Protein AF-R3W3K0-F1 (afdb_monomer)

Nearest PDB structures (foldseek):
  8a1g-assembly2_D  TM=2.791E-01  e=9.245E+00  Homo sapiens

Sequence (128 aa):
MSSDYNYLTRYFVYFDSLYSVAIEEKYSKIYTEYLLIREEYYQLVTKPHLDWFVQMHQILQIDARLQILTDLLKIELKYPDCEDVFNESDIIEISRNDAKNYYKEVCGIRLNEPVPHSLLHFVPNGLK

Foldseek 3Di:
DDPVVVVLVVVCVVVDVVLDPVCCVVLVLLSVLLVVLSVVLVCLVPDPDDDPVVSVVVNQLSVQLVVQSSVLVVVQVVCVVDDRPDDSVVSNVCSNPCSNCSVCVVVVHDPPDDDPPDDPPPPPPDDD

Secondary structure (DSSP, 8-state):
--HHHHHHHHHHHHHHHHS-HHHHHH-HHHHHHHHHHHHHHHHHHH-TT--HHHHHHHHHHHHHHHHHHHHHHHHHHH-TTSS-SS-HHHHHHHHHHHHHHHHHHHTT--TTSPPPSS------S---

Solvent-accessible surface area (backbone atoms only — not comparable to full-atom values): 7669 Å² total; per-residue (Å²): 133,66,73,65,62,56,55,54,53,58,61,43,52,61,52,56,67,65,62,30,73,71,38,40,74,76,39,47,65,53,41,51,50,50,53,52,51,52,50,54,49,54,53,57,74,68,48,78,92,59,56,66,68,61,49,51,53,52,50,50,36,52,49,31,24,52,50,45,41,50,53,52,49,52,53,43,67,71,44,74,88,47,75,74,84,61,55,59,69,55,45,52,49,49,14,65,70,44,17,86,46,42,67,38,53,78,68,72,43,55,91,91,50,80,80,71,96,61,82,86,70,84,70,73,93,79,82,128

Structure (mmCIF, N/CA/C/O backbone):
data_AF-R3W3K0-F1
#
_entry.id   AF-R3W3K0-F1
#
loop_
_atom_site.group_PDB
_atom_site.id
_atom_site.type_symbol
_atom_site.label_atom_id
_atom_site.label_alt_id
_atom_site.label_comp_id
_atom_site.label_asym_id
_atom_site.label_entity_id
_atom_site.label_seq_id
_atom_site.pdbx_PDB_ins_code
_atom_site.Cartn_x
_atom_site.Cartn_y
_atom_site.Cartn_z
_atom_site.occupancy
_atom_site.B_iso_or_equiv
_atom_site.auth_seq_id
_atom_site.auth_comp_id
_atom_site.auth_asym_id
_atom_site.auth_atom_id
_atom_site.pdbx_PDB_model_num
ATOM 1 N N . MET A 1 1 ? 3.936 20.875 -18.627 1.00 47.69 1 MET A N 1
ATOM 2 C CA . MET A 1 1 ? 3.892 19.843 -17.567 1.00 47.69 1 MET A CA 1
ATOM 3 C C . MET A 1 1 ? 4.014 18.501 -18.266 1.00 47.69 1 MET A C 1
ATOM 5 O O . MET A 1 1 ? 3.301 18.312 -19.245 1.00 47.69 1 MET A O 1
ATOM 9 N N . SER A 1 2 ? 4.987 17.661 -17.899 1.00 52.59 2 SER A N 1
ATOM 10 C CA . SER A 1 2 ? 5.235 16.393 -18.605 1.00 52.59 2 SER A CA 1
ATOM 11 C C . SER A 1 2 ? 4.021 15.461 -18.504 1.00 52.59 2 SER A C 1
ATOM 13 O O . SER A 1 2 ? 3.254 15.532 -17.544 1.00 52.59 2 SER A O 1
ATOM 15 N N . SER A 1 3 ? 3.834 14.608 -19.515 1.00 60.47 3 SER A N 1
ATOM 16 C CA . SER A 1 3 ? 2.715 13.655 -19.612 1.00 60.47 3 SER A CA 1
ATOM 17 C C . SER A 1 3 ? 2.596 12.758 -18.369 1.00 60.47 3 SER A C 1
ATOM 19 O O . SER A 1 3 ? 1.493 12.491 -17.897 1.00 60.47 3 SER A O 1
ATOM 21 N N . ASP A 1 4 ? 3.734 12.381 -17.789 1.00 57.75 4 ASP A N 1
ATOM 22 C CA . ASP A 1 4 ? 3.833 11.390 -16.712 1.00 57.75 4 ASP A CA 1
ATOM 23 C C . ASP A 1 4 ? 3.263 11.896 -15.383 1.00 57.75 4 ASP A C 1
ATOM 25 O O . ASP A 1 4 ? 2.661 11.130 -14.631 1.00 57.75 4 ASP A O 1
ATOM 29 N N . TYR A 1 5 ? 3.348 13.208 -15.132 1.00 62.66 5 TYR A N 1
ATOM 30 C CA . TYR A 1 5 ? 2.746 13.823 -13.947 1.00 62.66 5 TYR A CA 1
ATOM 31 C C . TYR A 1 5 ? 1.218 13.662 -13.956 1.00 62.66 5 TYR A C 1
ATOM 33 O O . TYR A 1 5 ? 0.607 13.420 -12.923 1.00 62.66 5 TYR A O 1
ATOM 41 N N . ASN A 1 6 ? 0.593 13.711 -15.137 1.00 75.94 6 ASN A N 1
ATOM 42 C CA . ASN A 1 6 ? -0.856 13.570 -15.280 1.00 75.94 6 ASN A CA 1
ATOM 43 C C . ASN A 1 6 ? -1.326 12.139 -14.966 1.00 75.94 6 ASN A C 1
ATOM 45 O O . ASN A 1 6 ? -2.339 11.957 -14.295 1.00 75.94 6 ASN A O 1
ATOM 49 N N . TYR A 1 7 ? -0.579 11.120 -15.400 1.00 81.19 7 TYR A N 1
ATOM 50 C CA . TYR A 1 7 ? -0.920 9.724 -15.113 1.00 81.19 7 TYR A CA 1
ATOM 51 C C . TYR A 1 7 ? -0.740 9.374 -13.640 1.00 81.19 7 TYR A C 1
ATOM 53 O O . TYR A 1 7 ? -1.619 8.740 -13.061 1.00 81.19 7 TYR A O 1
ATOM 61 N N . LEU A 1 8 ? 0.348 9.836 -13.021 1.00 83.56 8 LEU A N 1
ATOM 62 C CA . LEU A 1 8 ? 0.602 9.576 -11.609 1.00 83.56 8 LEU A CA 1
ATOM 63 C C . LEU A 1 8 ? -0.431 10.260 -10.708 1.00 83.56 8 LEU A C 1
ATOM 65 O O . LEU A 1 8 ? -0.968 9.635 -9.797 1.00 83.56 8 LEU A O 1
ATOM 69 N N . THR A 1 9 ? -0.785 11.513 -11.010 1.00 86.94 9 THR A N 1
ATOM 70 C CA . THR A 1 9 ? -1.872 12.197 -10.302 1.00 86.94 9 THR A CA 1
ATOM 71 C C . THR A 1 9 ? -3.187 11.436 -10.446 1.00 86.94 9 THR A C 1
ATOM 73 O O . THR A 1 9 ? -3.851 11.195 -9.446 1.00 86.94 9 THR A O 1
ATOM 76 N N . ARG A 1 10 ? -3.555 10.990 -11.656 1.00 88.00 10 ARG A N 1
ATOM 77 C CA . ARG A 1 10 ? -4.782 10.197 -11.869 1.00 88.00 10 ARG A CA 1
ATOM 78 C C . ARG A 1 10 ? -4.781 8.876 -11.107 1.00 88.00 10 ARG A C 1
ATOM 80 O O . ARG A 1 10 ? -5.827 8.489 -10.602 1.00 88.00 10 ARG A O 1
ATOM 87 N N . TYR A 1 11 ? -3.639 8.199 -11.036 1.00 89.81 11 TYR A N 1
ATOM 88 C CA . TYR A 1 11 ? -3.492 6.965 -10.270 1.00 89.81 11 TYR A CA 1
ATOM 89 C C . TYR A 1 11 ? -3.792 7.203 -8.781 1.00 89.81 11 TYR A C 1
ATOM 91 O O . TYR A 1 11 ? -4.596 6.480 -8.192 1.00 89.81 11 TYR A O 1
ATOM 99 N N . PHE A 1 12 ? -3.248 8.276 -8.196 1.00 93.69 12 PHE A N 1
ATOM 100 C CA . PHE A 1 12 ? -3.469 8.591 -6.783 1.00 93.69 12 PHE A CA 1
ATOM 101 C C . PHE A 1 12 ? -4.857 9.140 -6.447 1.00 93.69 12 PHE A C 1
ATOM 103 O O . PHE A 1 12 ? -5.260 9.010 -5.300 1.00 93.69 12 PHE A O 1
ATOM 110 N N . VAL A 1 13 ? -5.643 9.640 -7.411 1.00 93.25 13 VAL A N 1
ATOM 111 C CA . VAL A 1 13 ? -7.028 10.099 -7.152 1.00 93.25 13 VAL A CA 1
ATOM 112 C C . VAL A 1 13 ? -7.876 9.022 -6.468 1.00 93.25 13 VAL A C 1
ATOM 114 O O . VAL A 1 13 ? -8.653 9.334 -5.567 1.00 93.25 13 VAL A O 1
ATOM 117 N N . TYR A 1 14 ? -7.731 7.755 -6.873 1.00 91.06 14 TYR A N 1
ATOM 118 C CA . TYR A 1 14 ? -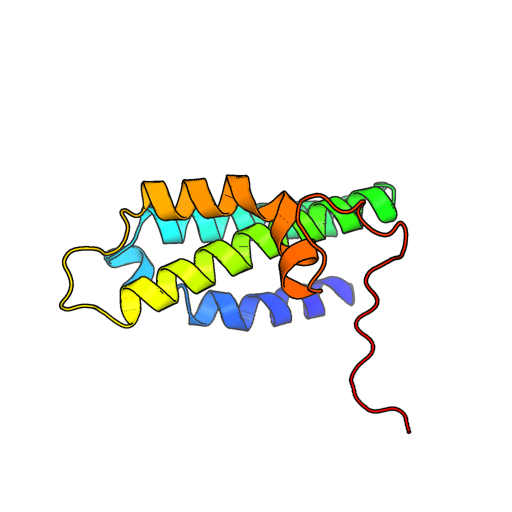8.445 6.651 -6.229 1.00 91.06 14 TYR A CA 1
ATOM 119 C C . TYR A 1 14 ? -8.053 6.520 -4.751 1.00 91.06 14 TYR A C 1
ATOM 121 O O . TYR A 1 14 ? -8.923 6.500 -3.881 1.00 91.06 14 TYR A O 1
ATOM 129 N N . PHE A 1 15 ? -6.753 6.483 -4.463 1.00 95.38 15 PHE A N 1
ATOM 130 C CA . PHE A 1 15 ? -6.250 6.313 -3.102 1.00 95.38 15 PHE A CA 1
ATOM 131 C C . PHE A 1 15 ? -6.529 7.537 -2.229 1.00 95.38 15 PHE A C 1
ATOM 133 O O . PHE A 1 15 ? -7.010 7.371 -1.116 1.00 95.38 15 PHE A O 1
ATOM 140 N N . ASP A 1 16 ? -6.356 8.752 -2.748 1.00 94.88 16 ASP A N 1
ATOM 141 C CA . ASP A 1 16 ? -6.691 9.999 -2.049 1.00 94.88 16 ASP A CA 1
ATOM 142 C C . ASP A 1 16 ? -8.173 10.045 -1.640 1.00 94.88 16 ASP A C 1
ATOM 144 O O . ASP A 1 16 ? -8.516 10.599 -0.599 1.00 94.88 16 ASP A O 1
ATOM 148 N N . SER A 1 17 ? -9.068 9.441 -2.432 1.00 93.19 17 SER A N 1
ATOM 149 C CA . SER A 1 17 ? -10.487 9.344 -2.068 1.00 93.19 17 SER A CA 1
ATOM 150 C C . SER A 1 17 ? -10.760 8.334 -0.948 1.00 93.19 17 SER A C 1
ATOM 152 O O . SER A 1 17 ? -11.696 8.518 -0.170 1.00 93.19 17 SER A O 1
ATOM 154 N N . LEU A 1 18 ? -9.949 7.275 -0.858 1.00 93.88 18 LEU A N 1
ATOM 155 C CA . LEU A 1 18 ? -10.068 6.232 0.158 1.00 93.88 18 LEU A CA 1
ATOM 156 C C . LEU A 1 18 ? -9.450 6.680 1.488 1.00 93.88 18 LEU A C 1
ATOM 158 O O . LEU A 1 18 ? -10.099 6.604 2.531 1.00 93.88 18 LEU A O 1
ATOM 162 N N . TYR A 1 19 ? -8.212 7.169 1.439 1.00 96.00 19 TYR A N 1
ATOM 163 C CA . TYR A 1 19 ? -7.461 7.717 2.565 1.00 96.00 19 TYR A CA 1
ATOM 164 C C . TYR A 1 19 ? -7.954 9.137 2.867 1.00 96.00 19 TYR A C 1
ATOM 166 O O . TYR A 1 19 ? -7.277 10.128 2.624 1.00 96.00 19 TYR A O 1
ATOM 174 N N . SER A 1 20 ? -9.191 9.221 3.350 1.00 92.75 20 SER A N 1
ATOM 175 C CA . SER A 1 20 ? -9.869 10.471 3.695 1.00 92.75 20 SER A CA 1
ATOM 176 C C . SER A 1 20 ? -9.546 10.939 5.119 1.00 92.75 20 SER A C 1
ATOM 178 O O . SER A 1 20 ? -8.948 10.206 5.905 1.00 92.75 20 SER A O 1
ATOM 180 N N . VAL A 1 21 ? -10.042 12.126 5.489 1.00 91.25 21 VAL A N 1
ATOM 181 C CA . VAL A 1 21 ? -9.963 12.662 6.864 1.00 91.25 21 VAL A CA 1
ATOM 182 C C . VAL A 1 21 ? -10.504 11.667 7.901 1.00 91.25 21 VAL A C 1
ATOM 184 O O . VAL A 1 21 ? -9.937 11.529 8.975 1.00 91.25 21 VAL A O 1
ATOM 187 N N . ALA A 1 22 ? -11.544 10.894 7.570 1.00 91.75 22 ALA A N 1
ATOM 188 C CA . ALA A 1 22 ? -12.072 9.877 8.483 1.00 91.75 22 ALA A CA 1
ATOM 189 C C . ALA A 1 22 ? -11.071 8.732 8.742 1.00 91.75 22 ALA A C 1
ATOM 191 O O . ALA A 1 22 ? -11.032 8.174 9.838 1.00 91.75 22 ALA A O 1
ATOM 192 N N . ILE A 1 23 ? -10.254 8.380 7.741 1.00 94.12 2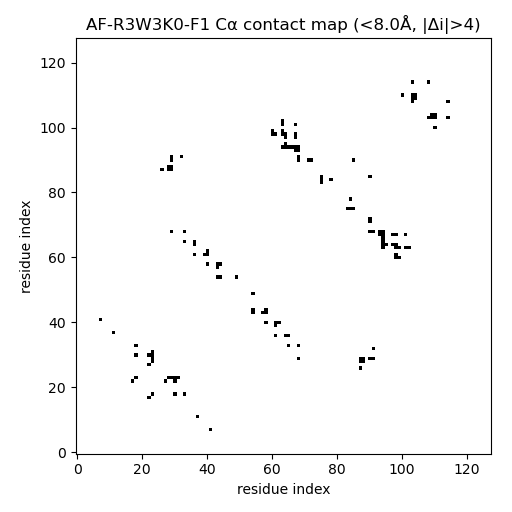3 ILE A N 1
ATOM 193 C CA . ILE A 1 23 ? -9.170 7.403 7.906 1.00 94.12 23 ILE A CA 1
ATOM 194 C C . ILE A 1 23 ? -8.021 8.014 8.698 1.00 94.12 23 ILE A C 1
ATOM 196 O O . ILE A 1 23 ? -7.475 7.332 9.551 1.00 94.12 23 ILE A O 1
ATOM 200 N N . GLU A 1 24 ? -7.681 9.282 8.476 1.00 95.19 24 GLU A N 1
ATOM 201 C CA . GLU A 1 24 ? -6.683 9.986 9.290 1.00 95.19 24 GLU A CA 1
ATOM 202 C C . GLU A 1 24 ? -7.071 10.010 10.777 1.00 95.19 24 GLU A C 1
ATOM 204 O O . GLU A 1 24 ? -6.243 9.709 11.636 1.00 95.19 24 GLU A O 1
ATOM 209 N N . GLU A 1 25 ? -8.337 10.306 11.083 1.00 93.38 25 GLU A N 1
ATOM 210 C CA . GLU A 1 25 ? -8.845 10.373 12.457 1.00 93.38 25 GLU A CA 1
ATOM 211 C C . GLU A 1 25 ? -8.865 9.005 13.153 1.00 93.38 25 GLU A C 1
ATOM 213 O O . GLU A 1 25 ? -8.541 8.918 14.338 1.00 93.38 25 GLU A O 1
ATOM 218 N N . LYS A 1 26 ? -9.243 7.934 12.439 1.00 91.81 26 LYS A N 1
ATOM 219 C CA . LYS A 1 26 ? -9.391 6.590 13.025 1.00 91.81 26 LYS A CA 1
ATOM 220 C C . LYS A 1 26 ? -8.115 5.745 12.949 1.00 91.81 26 LYS A C 1
ATOM 222 O O . LYS A 1 26 ? -7.816 5.014 13.886 1.00 91.81 26 LYS A O 1
ATOM 227 N N . TYR A 1 27 ? -7.374 5.850 11.851 1.00 94.19 27 TYR A N 1
ATOM 228 C CA . TYR A 1 27 ? -6.197 5.045 11.519 1.00 94.19 27 TYR A CA 1
ATOM 229 C C . TYR A 1 27 ? -5.023 5.948 11.103 1.00 94.19 27 TYR A C 1
ATOM 231 O O . TYR A 1 27 ? -4.507 5.903 9.979 1.00 94.19 27 TYR A O 1
ATOM 239 N N . SER A 1 28 ? -4.614 6.814 12.032 1.00 95.75 28 SER A N 1
ATOM 240 C CA . SER A 1 28 ? -3.593 7.846 11.809 1.00 95.75 28 SER A CA 1
ATOM 241 C C . SER A 1 28 ? -2.238 7.310 11.328 1.00 95.75 28 SER A C 1
ATOM 243 O O . SER A 1 28 ? -1.563 7.962 10.521 1.00 95.75 28 SER A O 1
ATOM 245 N N . LYS A 1 29 ? -1.817 6.119 11.777 1.00 97.38 29 LYS A N 1
ATOM 246 C CA . LYS A 1 29 ? -0.538 5.524 11.366 1.00 97.38 29 LYS A CA 1
ATOM 247 C C . LYS A 1 29 ? -0.639 4.979 9.951 1.00 97.38 29 LYS A C 1
ATOM 249 O O . LYS A 1 29 ? 0.274 5.205 9.162 1.00 97.38 29 LYS A O 1
ATOM 254 N N . ILE A 1 30 ? -1.742 4.308 9.618 1.00 97.06 30 ILE A N 1
ATOM 255 C CA . ILE A 1 30 ? -2.010 3.823 8.258 1.00 97.06 30 ILE A CA 1
ATOM 256 C C . ILE A 1 30 ? -2.081 4.999 7.280 1.00 97.06 30 ILE A C 1
ATOM 258 O O . ILE A 1 30 ? -1.483 4.943 6.206 1.00 97.06 30 ILE A O 1
ATOM 262 N N . TYR A 1 31 ? -2.759 6.086 7.656 1.00 97.75 31 TYR A N 1
ATOM 263 C CA . TYR A 1 31 ? -2.815 7.302 6.845 1.00 97.75 31 TYR A CA 1
ATOM 264 C C . TYR A 1 31 ? -1.426 7.925 6.642 1.00 97.75 31 TYR A C 1
ATOM 266 O O . TYR A 1 31 ? -1.057 8.292 5.527 1.00 97.75 31 TYR A O 1
ATOM 274 N N . THR A 1 32 ? -0.611 7.981 7.698 1.00 97.94 32 THR A N 1
ATOM 275 C CA . THR A 1 32 ? 0.778 8.456 7.598 1.00 97.94 32 THR A CA 1
ATOM 276 C C . THR A 1 32 ? 1.608 7.570 6.665 1.00 97.94 32 THR A C 1
ATOM 278 O O . THR A 1 32 ? 2.334 8.086 5.816 1.00 97.94 32 THR A O 1
ATOM 281 N N . GLU A 1 33 ? 1.480 6.244 6.769 1.00 97.94 33 GLU A N 1
ATOM 282 C CA . GLU A 1 33 ? 2.168 5.296 5.884 1.00 97.94 33 GLU A CA 1
ATOM 283 C C . GLU A 1 33 ? 1.750 5.481 4.418 1.00 97.94 33 GLU A C 1
ATOM 285 O O . GLU A 1 33 ? 2.600 5.463 3.527 1.00 97.94 33 GLU A O 1
ATOM 290 N N . TYR A 1 34 ? 0.463 5.735 4.158 1.00 98.19 34 TYR A N 1
ATOM 291 C CA . TYR A 1 34 ? -0.031 6.078 2.825 1.00 98.19 34 TYR A CA 1
ATOM 292 C C . TYR A 1 34 ? 0.669 7.319 2.248 1.00 98.19 34 TYR A C 1
ATOM 294 O O . TYR A 1 34 ? 1.142 7.290 1.108 1.00 98.19 34 TYR A O 1
ATOM 302 N N . LEU A 1 35 ? 0.786 8.398 3.027 1.00 97.44 35 LEU A N 1
ATOM 303 C CA . LEU A 1 35 ? 1.46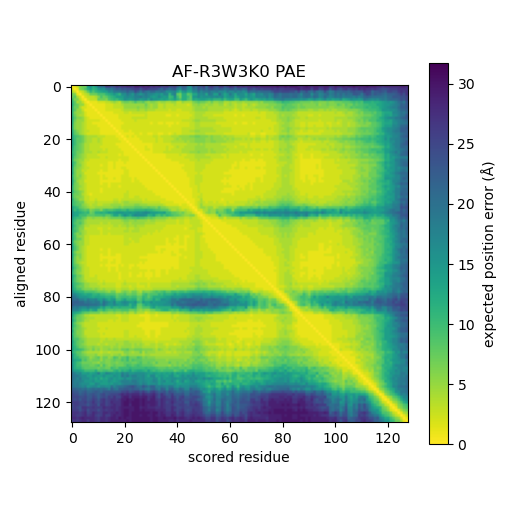1 9.616 2.573 1.00 97.44 35 LEU A CA 1
ATOM 304 C C . LEU A 1 35 ? 2.945 9.370 2.266 1.00 97.44 35 LEU A C 1
ATOM 306 O O . LEU A 1 35 ? 3.449 9.881 1.264 1.00 97.44 35 LEU A O 1
ATOM 310 N N . LEU A 1 36 ? 3.626 8.554 3.078 1.00 97.75 36 LEU A N 1
ATOM 311 C CA . LEU A 1 36 ? 5.018 8.157 2.839 1.00 97.75 36 LEU A CA 1
ATOM 312 C C . LEU A 1 36 ? 5.164 7.354 1.542 1.00 97.75 36 LEU A C 1
ATOM 314 O O . LEU A 1 36 ? 6.007 7.681 0.711 1.00 97.75 36 LEU A O 1
ATOM 318 N N . ILE A 1 37 ? 4.306 6.352 1.329 1.00 97.31 37 ILE A N 1
ATOM 319 C CA . ILE A 1 37 ? 4.243 5.577 0.081 1.00 97.31 37 ILE A CA 1
ATOM 320 C C . ILE A 1 37 ? 4.070 6.494 -1.124 1.00 97.31 37 ILE A C 1
ATOM 322 O O . ILE A 1 37 ? 4.788 6.361 -2.117 1.00 97.31 37 ILE A O 1
ATOM 326 N N . ARG A 1 38 ? 3.110 7.418 -1.043 1.00 95.56 38 ARG A N 1
ATOM 327 C CA . ARG A 1 38 ? 2.798 8.339 -2.131 1.00 95.56 38 ARG A CA 1
ATOM 328 C C . ARG A 1 38 ? 4.011 9.199 -2.471 1.00 95.56 38 ARG A C 1
ATOM 330 O O . ARG A 1 38 ? 4.382 9.282 -3.640 1.00 95.56 38 ARG A O 1
ATOM 337 N N . GLU A 1 39 ? 4.647 9.796 -1.468 1.00 95.06 39 GLU A N 1
ATOM 338 C CA . GLU A 1 39 ? 5.849 10.613 -1.651 1.00 95.06 39 GLU A CA 1
ATOM 339 C C . GLU A 1 39 ? 7.011 9.804 -2.251 1.00 95.06 39 GLU A C 1
ATOM 341 O O . GLU A 1 39 ? 7.612 10.238 -3.234 1.00 95.06 39 GLU A O 1
ATOM 346 N N . GLU A 1 40 ? 7.281 8.598 -1.742 1.00 94.88 40 GLU A N 1
ATOM 347 C CA . GLU A 1 40 ? 8.308 7.702 -2.294 1.00 94.88 40 GLU A CA 1
ATOM 348 C C . GLU A 1 40 ? 8.057 7.387 -3.778 1.00 94.88 40 GLU A C 1
ATOM 350 O O . GLU A 1 40 ? 8.986 7.417 -4.590 1.00 94.88 40 GLU A O 1
ATOM 355 N N . TYR A 1 41 ? 6.798 7.149 -4.159 1.00 93.81 41 TYR A N 1
ATOM 356 C CA . TYR A 1 41 ? 6.414 6.908 -5.550 1.00 93.81 41 TYR A CA 1
ATOM 357 C C . TYR A 1 41 ? 6.698 8.137 -6.429 1.00 93.81 41 TYR A C 1
ATOM 359 O O . TYR A 1 41 ? 7.322 8.015 -7.489 1.00 93.81 41 TYR A O 1
ATOM 367 N N . TYR A 1 42 ? 6.285 9.335 -5.992 1.00 91.12 42 TYR A N 1
ATOM 368 C CA . TYR A 1 42 ? 6.540 10.586 -6.718 1.00 91.12 42 TYR A CA 1
ATOM 369 C C . TYR A 1 42 ? 8.038 10.844 -6.898 1.00 91.12 42 TYR A C 1
ATOM 371 O O . TYR A 1 42 ? 8.482 11.168 -8.006 1.00 91.12 42 TYR A O 1
ATOM 379 N N . GLN A 1 43 ? 8.830 10.660 -5.842 1.00 91.12 43 GLN A N 1
ATOM 380 C CA . GLN A 1 43 ? 10.281 10.824 -5.900 1.00 91.12 43 GLN A CA 1
ATOM 381 C C . GLN A 1 43 ? 10.918 9.836 -6.872 1.00 91.12 43 GLN A C 1
ATOM 383 O O . GLN A 1 43 ? 11.788 10.213 -7.654 1.00 91.12 43 GLN A O 1
ATOM 388 N N . LEU A 1 44 ? 10.468 8.581 -6.868 1.00 89.69 44 LEU A N 1
ATOM 389 C CA . LEU A 1 44 ? 11.029 7.551 -7.727 1.00 89.69 44 LEU A CA 1
ATOM 390 C C . LEU A 1 44 ? 10.720 7.787 -9.207 1.00 89.69 44 LEU A C 1
ATOM 392 O O . LEU A 1 44 ? 11.624 7.664 -10.030 1.00 89.69 44 LEU A O 1
ATOM 396 N N . VAL A 1 45 ? 9.487 8.162 -9.557 1.00 86.44 45 VAL A N 1
ATOM 397 C CA . VAL A 1 45 ? 9.083 8.434 -10.952 1.00 86.44 45 VAL A CA 1
ATOM 398 C C . VAL A 1 45 ? 9.775 9.677 -11.511 1.00 86.44 45 VAL A C 1
ATOM 400 O O . VAL A 1 45 ? 10.107 9.728 -12.692 1.00 86.44 45 VAL A O 1
ATOM 403 N N . THR A 1 46 ? 10.025 10.679 -10.669 1.00 84.19 46 THR A N 1
ATOM 404 C CA . THR A 1 46 ? 10.681 11.927 -11.086 1.00 84.19 46 THR A CA 1
ATOM 405 C C . THR A 1 46 ? 12.208 11.863 -11.032 1.00 84.19 46 THR A C 1
ATOM 407 O O . THR A 1 46 ? 12.871 12.807 -11.467 1.00 84.19 46 THR A O 1
ATOM 410 N N . LYS A 1 47 ? 12.785 10.756 -10.541 1.00 84.00 47 LYS A N 1
ATOM 411 C CA . LYS A 1 47 ? 14.232 10.578 -10.407 1.00 84.00 47 LYS A CA 1
ATOM 412 C C . LYS A 1 47 ? 14.900 10.451 -11.782 1.00 84.00 47 LYS A C 1
ATOM 414 O O . LYS A 1 47 ? 14.668 9.467 -12.486 1.00 84.00 47 LYS A O 1
ATOM 419 N N . PRO A 1 48 ? 15.775 11.393 -12.172 1.00 77.00 48 PRO A N 1
ATOM 420 C CA . PRO A 1 48 ? 16.471 11.303 -13.445 1.00 77.00 48 PRO A CA 1
ATOM 421 C C . PRO A 1 48 ? 17.581 10.239 -13.383 1.00 77.00 48 PRO A C 1
ATOM 423 O O . PRO A 1 48 ? 18.196 10.023 -12.338 1.00 77.00 48 PRO A O 1
ATOM 426 N N . HIS A 1 49 ? 17.874 9.614 -14.527 1.00 77.19 49 HIS A N 1
ATOM 427 C CA . HIS A 1 49 ? 19.027 8.720 -14.733 1.00 77.19 49 HIS A CA 1
ATOM 428 C C . HIS A 1 49 ? 19.038 7.394 -13.948 1.00 77.19 49 HIS A C 1
ATOM 430 O O . HIS A 1 49 ? 20.100 6.786 -13.809 1.00 77.19 49 HIS A O 1
ATOM 436 N N . LEU A 1 50 ? 17.892 6.913 -13.457 1.00 80.62 50 LEU A N 1
ATOM 437 C CA . LEU A 1 50 ? 17.789 5.538 -12.962 1.00 80.62 50 LEU A CA 1
ATOM 438 C C . LEU A 1 50 ? 17.603 4.571 -14.141 1.00 80.62 50 LEU A C 1
ATOM 440 O O . LEU A 1 50 ? 16.888 4.888 -15.091 1.00 80.62 50 LEU A O 1
ATOM 444 N N . ASP A 1 51 ? 18.249 3.402 -14.087 1.00 89.06 51 ASP A N 1
ATOM 445 C CA . ASP A 1 51 ? 17.976 2.331 -15.049 1.00 89.06 51 ASP A CA 1
ATOM 446 C C . ASP A 1 51 ? 16.487 1.974 -15.016 1.00 89.06 51 ASP A C 1
ATOM 448 O O . ASP A 1 51 ? 15.899 1.828 -13.942 1.00 89.06 51 ASP A O 1
ATOM 452 N N . TRP A 1 52 ? 15.882 1.834 -16.195 1.00 83.88 52 TRP A N 1
ATOM 453 C CA . TRP A 1 52 ? 14.440 1.664 -16.307 1.00 83.88 52 TRP A CA 1
ATOM 454 C C . TRP A 1 52 ? 13.946 0.393 -15.603 1.00 83.88 52 TRP A C 1
ATOM 456 O O . TRP A 1 52 ? 12.923 0.436 -14.924 1.00 83.88 52 TRP A O 1
ATOM 466 N N . PHE A 1 53 ? 14.674 -0.726 -15.687 1.00 82.94 53 PHE A N 1
ATOM 467 C CA . PHE A 1 53 ? 14.261 -1.966 -15.024 1.00 82.94 53 PHE A CA 1
ATOM 468 C C . PHE A 1 53 ? 14.371 -1.849 -13.506 1.00 82.94 53 PHE A C 1
ATOM 470 O O . PHE A 1 53 ? 13.489 -2.318 -12.786 1.00 82.94 53 PHE A O 1
ATOM 477 N N . VAL A 1 54 ? 15.419 -1.186 -13.013 1.00 86.25 54 VAL A N 1
ATOM 478 C CA . VAL A 1 54 ? 15.583 -0.902 -11.581 1.00 86.25 54 VAL A CA 1
ATOM 479 C C . VAL A 1 54 ? 14.467 0.013 -11.078 1.00 86.25 54 VAL A C 1
ATOM 481 O O . VAL A 1 54 ? 13.857 -0.277 -10.048 1.00 86.25 54 VAL A O 1
ATOM 484 N N . GLN A 1 55 ? 14.164 1.082 -11.816 1.00 86.94 55 GLN A N 1
ATOM 485 C CA . GLN A 1 55 ? 13.091 2.017 -11.484 1.00 86.94 55 GLN A CA 1
ATOM 486 C C . GLN A 1 55 ? 11.736 1.311 -11.455 1.00 86.94 55 GLN A C 1
ATOM 488 O O . GLN A 1 55 ? 11.011 1.427 -10.472 1.00 86.94 55 GLN A O 1
ATOM 493 N N . MET A 1 56 ? 11.417 0.527 -12.486 1.00 86.12 56 MET A N 1
ATOM 494 C CA . MET A 1 56 ? 10.163 -0.222 -12.555 1.00 86.12 56 MET A CA 1
ATOM 495 C C . MET A 1 56 ? 10.047 -1.263 -11.445 1.00 86.12 56 MET A C 1
ATOM 497 O O . MET A 1 56 ? 8.985 -1.386 -10.842 1.00 86.12 56 MET A O 1
ATOM 501 N N . HIS A 1 57 ? 11.124 -1.984 -11.127 1.00 85.31 57 HIS A N 1
ATOM 502 C CA . HIS A 1 57 ? 11.119 -2.930 -10.014 1.00 85.31 57 HIS A CA 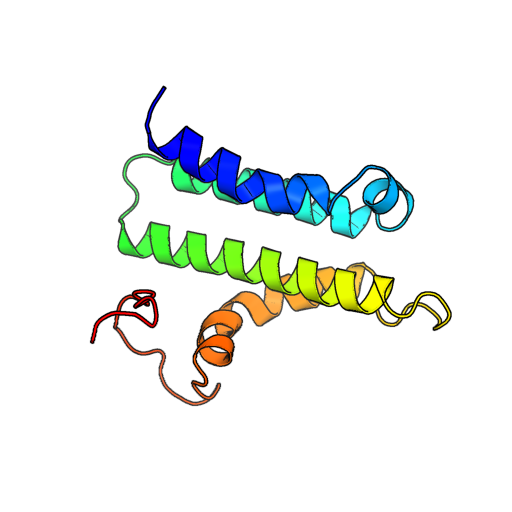1
ATOM 503 C C . HIS A 1 57 ? 10.785 -2.234 -8.689 1.00 85.31 57 HIS A C 1
ATOM 505 O O . HIS A 1 57 ? 9.928 -2.706 -7.947 1.00 85.31 57 HIS A O 1
ATOM 511 N N . GLN A 1 58 ? 11.417 -1.093 -8.412 1.00 90.62 58 GLN A N 1
ATOM 512 C CA . GLN A 1 58 ? 11.156 -0.312 -7.204 1.00 90.62 58 GLN A CA 1
ATOM 513 C C . GLN A 1 58 ? 9.731 0.261 -7.183 1.00 90.62 58 GLN A C 1
ATOM 515 O O . GLN A 1 58 ? 9.072 0.192 -6.150 1.00 90.62 58 GLN A O 1
ATOM 520 N N . ILE A 1 59 ? 9.225 0.747 -8.322 1.00 90.88 59 ILE A N 1
ATOM 521 C CA . ILE A 1 59 ? 7.840 1.220 -8.458 1.00 90.88 59 ILE A CA 1
ATOM 522 C C . ILE A 1 59 ? 6.858 0.100 -8.107 1.00 90.88 59 ILE A C 1
ATOM 524 O O . ILE A 1 59 ? 5.948 0.316 -7.315 1.00 90.88 59 ILE A O 1
ATOM 528 N N . LEU A 1 60 ? 7.065 -1.104 -8.648 1.00 90.25 60 LEU A N 1
ATOM 529 C CA . LEU A 1 60 ? 6.201 -2.251 -8.369 1.00 90.25 60 LEU A CA 1
ATOM 530 C C . LEU A 1 60 ? 6.250 -2.659 -6.892 1.00 90.25 60 LEU A C 1
ATOM 532 O O . LEU A 1 60 ? 5.228 -3.038 -6.336 1.00 90.25 60 LEU A O 1
ATOM 536 N N . GLN A 1 61 ? 7.400 -2.552 -6.223 1.00 91.25 61 GLN A N 1
ATOM 537 C CA . GLN A 1 61 ? 7.470 -2.799 -4.778 1.00 91.25 61 GLN A CA 1
ATOM 538 C C . GLN A 1 61 ? 6.659 -1.772 -3.974 1.00 91.25 61 GLN A C 1
ATOM 540 O O . GLN A 1 61 ? 5.946 -2.144 -3.043 1.00 91.25 61 GLN A O 1
ATOM 545 N N . ILE A 1 62 ? 6.737 -0.489 -4.338 1.00 94.88 62 ILE A N 1
ATOM 546 C CA . ILE A 1 62 ? 5.982 0.578 -3.665 1.00 94.88 62 ILE A CA 1
ATOM 547 C C . ILE A 1 62 ? 4.478 0.420 -3.926 1.00 94.88 62 ILE A C 1
ATOM 549 O O . ILE A 1 62 ? 3.688 0.518 -2.988 1.00 94.88 62 ILE A O 1
ATOM 553 N N . ASP A 1 63 ? 4.081 0.131 -5.171 1.00 94.12 63 ASP A N 1
ATOM 554 C CA . ASP A 1 63 ? 2.688 -0.161 -5.522 1.00 94.12 63 ASP A CA 1
ATOM 555 C C . ASP A 1 63 ? 2.166 -1.367 -4.733 1.00 94.12 63 ASP A C 1
ATOM 557 O O . ASP A 1 63 ? 1.136 -1.258 -4.078 1.00 94.12 63 ASP A O 1
ATOM 561 N N . ALA A 1 64 ? 2.903 -2.479 -4.695 1.00 94.44 64 ALA A N 1
ATOM 562 C CA . ALA A 1 64 ? 2.509 -3.662 -3.936 1.00 94.44 64 ALA A CA 1
ATOM 563 C C . ALA A 1 64 ? 2.267 -3.348 -2.451 1.00 94.44 64 ALA A C 1
ATOM 565 O O . ALA A 1 64 ? 1.260 -3.775 -1.884 1.00 94.44 64 ALA A O 1
ATOM 566 N N . ARG A 1 65 ? 3.148 -2.548 -1.832 1.00 96.94 65 ARG A N 1
ATOM 567 C CA . ARG A 1 65 ? 2.967 -2.080 -0.450 1.00 96.94 65 ARG A CA 1
ATOM 568 C C . ARG A 1 65 ? 1.665 -1.287 -0.295 1.00 96.94 65 ARG A C 1
ATOM 570 O O . ARG A 1 65 ? 0.928 -1.523 0.658 1.00 96.94 65 ARG A O 1
ATOM 577 N N . LEU A 1 66 ? 1.350 -0.394 -1.237 1.00 97.44 66 LEU A N 1
ATOM 578 C CA . LEU A 1 66 ? 0.103 0.378 -1.236 1.00 97.44 66 LEU A CA 1
ATOM 579 C C . LEU A 1 66 ? -1.139 -0.509 -1.353 1.00 97.44 66 LEU A C 1
ATOM 581 O O . LEU A 1 66 ? -2.113 -0.292 -0.631 1.00 97.44 66 LEU A O 1
ATOM 585 N N . GLN A 1 67 ? -1.108 -1.497 -2.250 1.00 95.69 67 GLN A N 1
ATOM 586 C CA . GLN A 1 67 ? -2.225 -2.417 -2.466 1.00 95.69 67 GLN A CA 1
ATOM 587 C C . GLN A 1 67 ? -2.493 -3.256 -1.213 1.00 95.69 67 GLN A C 1
ATOM 589 O O . GLN A 1 67 ? -3.627 -3.292 -0.742 1.00 95.69 67 GLN A O 1
ATOM 594 N N . ILE A 1 68 ? -1.454 -3.846 -0.607 1.00 96.19 68 ILE A N 1
ATOM 595 C CA . ILE A 1 68 ? -1.602 -4.640 0.624 1.00 96.19 68 ILE A CA 1
ATOM 596 C C . ILE A 1 68 ? -2.135 -3.771 1.769 1.00 96.19 68 ILE A C 1
ATOM 598 O O . ILE A 1 68 ? -3.086 -4.164 2.445 1.00 96.19 68 ILE A O 1
ATOM 602 N N . LEU A 1 69 ? -1.568 -2.573 1.963 1.00 97.50 69 LEU A N 1
ATOM 603 C CA . LEU A 1 69 ? -2.035 -1.622 2.977 1.00 97.50 69 LEU A CA 1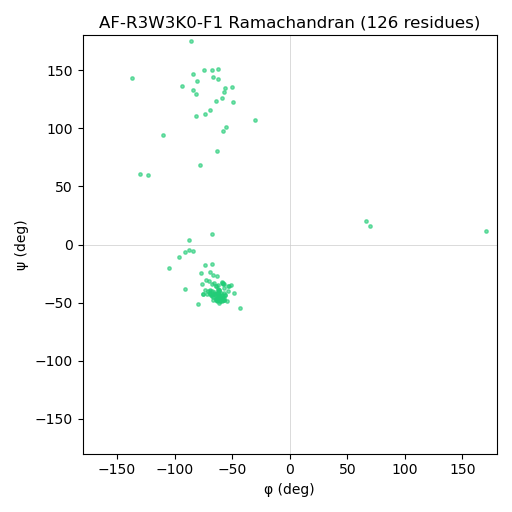
ATOM 604 C C . LEU A 1 69 ? -3.526 -1.297 2.784 1.00 97.50 69 LEU A C 1
ATOM 606 O O . LEU A 1 69 ? -4.300 -1.273 3.740 1.00 97.50 69 LEU A O 1
ATOM 610 N N . THR A 1 70 ? -3.924 -1.074 1.532 1.00 96.38 70 THR A N 1
ATOM 611 C CA . THR A 1 70 ? -5.299 -0.754 1.139 1.00 96.38 70 THR A CA 1
ATOM 612 C C . THR A 1 70 ? -6.252 -1.922 1.386 1.00 96.38 70 THR A C 1
ATOM 614 O O . THR A 1 70 ? -7.355 -1.721 1.896 1.00 96.38 70 THR A O 1
ATOM 617 N N . ASP A 1 71 ? -5.863 -3.140 1.024 1.00 94.44 71 ASP A N 1
ATOM 618 C CA . ASP A 1 71 ? -6.725 -4.314 1.132 1.00 94.44 71 ASP A CA 1
ATOM 619 C C . ASP A 1 71 ? -6.941 -4.733 2.586 1.00 94.44 71 ASP A C 1
ATOM 621 O O . ASP A 1 71 ? -8.074 -5.027 2.973 1.00 94.44 71 ASP A O 1
ATOM 625 N N . LEU A 1 72 ? -5.900 -4.664 3.421 1.00 94.12 72 LEU A N 1
ATOM 626 C CA . LEU A 1 72 ? -6.025 -4.905 4.859 1.00 94.12 72 LEU A CA 1
ATOM 627 C C . LEU A 1 72 ? -6.904 -3.848 5.535 1.00 94.12 72 LEU A C 1
ATOM 629 O O . LEU A 1 72 ? -7.802 -4.204 6.298 1.00 94.12 72 LEU A O 1
ATOM 633 N N . LEU A 1 73 ? -6.740 -2.566 5.187 1.00 93.75 73 LEU A N 1
ATOM 634 C CA . LEU A 1 73 ? -7.625 -1.507 5.679 1.00 93.75 73 LEU A CA 1
ATOM 635 C C . LEU A 1 73 ? -9.086 -1.750 5.264 1.00 93.75 73 LEU A C 1
ATOM 637 O O . LEU A 1 73 ? -9.997 -1.570 6.065 1.00 93.75 73 LEU A O 1
ATOM 641 N N . LYS A 1 74 ? -9.346 -2.187 4.027 1.00 92.81 74 LYS A N 1
ATOM 642 C CA . LYS A 1 74 ? -10.713 -2.511 3.579 1.00 92.81 74 LYS A CA 1
ATOM 643 C C . LYS A 1 74 ? -11.321 -3.677 4.354 1.00 92.81 74 LYS A C 1
ATOM 645 O O . LYS A 1 74 ? -12.531 -3.670 4.574 1.00 92.81 74 LYS A O 1
ATOM 650 N N . ILE A 1 75 ? -10.521 -4.675 4.732 1.00 90.56 75 ILE A N 1
ATOM 651 C CA . ILE A 1 75 ? -10.978 -5.781 5.582 1.00 90.56 75 ILE A CA 1
ATOM 652 C C . ILE A 1 75 ? -11.386 -5.233 6.950 1.00 90.56 75 ILE A C 1
ATOM 654 O O . ILE A 1 75 ? -12.502 -5.505 7.386 1.00 90.56 75 ILE A O 1
ATOM 658 N N . GLU A 1 76 ? -10.544 -4.400 7.556 1.00 87.62 76 GLU A N 1
ATOM 659 C CA . GLU A 1 76 ? -10.817 -3.753 8.842 1.00 87.62 76 GLU A CA 1
ATOM 660 C C . GLU A 1 76 ? -12.120 -2.934 8.800 1.00 87.62 76 GLU A C 1
ATOM 662 O O . GLU A 1 76 ? -13.023 -3.098 9.618 1.00 87.62 76 GLU A O 1
ATOM 667 N N . LEU A 1 77 ? -12.294 -2.118 7.757 1.00 88.69 77 LEU A N 1
ATOM 668 C CA . LEU A 1 77 ? -13.495 -1.301 7.562 1.00 88.69 77 LEU A CA 1
ATOM 669 C C . LEU A 1 77 ? -14.767 -2.121 7.293 1.00 88.69 77 LEU A C 1
ATOM 671 O O . LEU A 1 77 ? -15.871 -1.636 7.543 1.00 88.69 77 LEU A O 1
ATOM 675 N N . LYS A 1 78 ? -14.641 -3.337 6.751 1.00 88.06 78 LYS A N 1
ATOM 676 C CA . LYS A 1 78 ? -15.779 -4.210 6.432 1.00 88.06 78 LYS A CA 1
ATOM 677 C C . LYS A 1 78 ? -16.362 -4.887 7.674 1.00 88.06 78 LYS A C 1
ATOM 679 O O . LYS A 1 78 ? -17.539 -5.250 7.650 1.00 88.06 78 LYS A O 1
ATOM 684 N N . TYR A 1 79 ? -15.572 -5.046 8.733 1.00 82.44 79 TYR A N 1
ATOM 685 C CA . TYR A 1 79 ? -15.968 -5.731 9.965 1.00 82.44 79 TYR A CA 1
ATOM 686 C C . TYR A 1 79 ? -15.809 -4.827 11.201 1.00 82.44 79 TYR A C 1
ATOM 688 O O . TYR A 1 79 ? -15.100 -5.193 12.131 1.00 82.44 79 TYR A O 1
ATOM 696 N N . PRO A 1 80 ? -16.495 -3.668 11.257 1.00 70.38 80 PRO A N 1
ATOM 697 C CA . PRO A 1 80 ? -16.296 -2.671 12.313 1.00 70.38 80 PRO A CA 1
ATOM 698 C C . PRO A 1 80 ? -16.758 -3.125 13.708 1.00 70.38 80 PRO A C 1
ATOM 700 O O . PRO A 1 80 ? -16.395 -2.493 14.694 1.00 70.38 80 PRO A O 1
ATOM 703 N N . ASP A 1 81 ? -17.578 -4.180 13.779 1.00 74.00 81 ASP A N 1
ATOM 704 C CA . ASP A 1 81 ? -18.0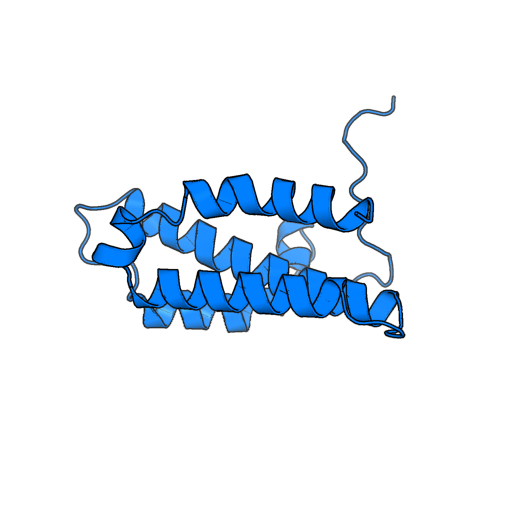91 -4.758 15.028 1.00 74.00 81 ASP A CA 1
ATOM 705 C C . ASP A 1 81 ? -17.186 -5.872 15.589 1.00 74.00 81 ASP A C 1
ATOM 707 O O . ASP A 1 81 ? -17.436 -6.393 16.678 1.00 74.00 81 ASP A O 1
ATOM 711 N N . CYS A 1 82 ? -16.155 -6.277 14.844 1.00 68.56 82 CYS A N 1
ATOM 712 C CA . CYS A 1 82 ? -15.088 -7.117 15.367 1.00 68.56 82 CYS A CA 1
ATOM 713 C C . CYS A 1 82 ? -14.074 -6.198 16.061 1.00 68.56 82 CYS A C 1
ATOM 715 O O . CYS A 1 82 ? -13.712 -5.171 15.496 1.00 68.56 82 CYS A O 1
ATOM 717 N N . GLU A 1 83 ? -13.634 -6.538 17.281 1.00 64.06 83 GLU A N 1
ATOM 718 C CA . GLU A 1 83 ? -12.445 -5.888 17.860 1.00 64.06 83 GLU A CA 1
ATOM 719 C C . GLU A 1 83 ? -11.312 -5.940 16.832 1.00 64.06 83 GLU A C 1
ATOM 721 O O . GLU A 1 83 ? -11.154 -6.991 16.203 1.00 64.06 83 GLU A O 1
ATOM 726 N N . ASP A 1 84 ? -10.611 -4.807 16.664 1.00 66.75 84 ASP A N 1
ATOM 727 C CA . ASP A 1 84 ? -9.700 -4.509 15.550 1.00 66.75 84 ASP A CA 1
ATOM 728 C C . ASP A 1 84 ? -9.048 -5.784 14.996 1.00 66.75 84 ASP A C 1
ATOM 730 O O . ASP A 1 84 ? -8.206 -6.400 15.661 1.00 66.75 84 ASP A O 1
ATOM 734 N N . VAL A 1 85 ? -9.474 -6.215 13.799 1.00 72.19 85 VAL A N 1
ATOM 735 C CA . VAL A 1 85 ? -9.042 -7.503 13.219 1.00 72.19 85 VAL A CA 1
ATOM 736 C C . VAL A 1 85 ? -7.520 -7.515 13.094 1.00 72.19 85 VAL A C 1
ATOM 738 O O . VAL A 1 85 ? -6.881 -8.550 13.302 1.00 72.19 85 VAL A O 1
ATOM 741 N N . PHE A 1 86 ? -6.947 -6.342 12.816 1.00 77.19 86 PHE A N 1
ATOM 742 C CA . PHE A 1 86 ? -5.523 -6.081 12.905 1.00 77.19 86 PHE A CA 1
ATOM 743 C C . PHE A 1 86 ? -5.233 -4.729 13.567 1.00 77.19 86 PHE A C 1
ATOM 745 O O . PHE A 1 86 ? -5.878 -3.718 13.296 1.00 77.19 86 PHE A O 1
ATOM 752 N N . ASN A 1 87 ? -4.160 -4.672 14.357 1.00 89.56 87 ASN A N 1
ATOM 753 C CA . ASN A 1 87 ? -3.570 -3.402 14.775 1.00 89.56 87 ASN A CA 1
ATOM 754 C C . ASN A 1 87 ? -2.962 -2.681 13.554 1.00 89.56 87 ASN A C 1
ATOM 756 O O . ASN A 1 87 ? -2.342 -3.313 12.698 1.00 89.56 87 ASN A O 1
ATOM 760 N N . GLU A 1 88 ? -3.052 -1.347 13.505 1.00 94.38 88 GLU A N 1
ATOM 761 C CA . GLU A 1 88 ? -2.416 -0.519 12.470 1.00 94.38 88 GLU A CA 1
ATOM 762 C C . GLU A 1 88 ? -0.941 -0.870 12.235 1.00 94.38 88 GLU A C 1
ATOM 764 O O . GLU A 1 88 ? -0.479 -0.915 11.096 1.00 94.38 88 GLU A O 1
ATOM 769 N N . SER A 1 89 ? -0.190 -1.117 13.313 1.00 94.94 89 SER A N 1
ATOM 770 C CA . SER A 1 89 ? 1.225 -1.487 13.227 1.00 94.94 89 SER A CA 1
ATOM 771 C C . SER A 1 89 ? 1.437 -2.809 12.485 1.00 94.94 89 SER A C 1
ATOM 773 O O . SER A 1 89 ? 2.376 -2.901 11.696 1.00 94.94 89 SER A O 1
ATOM 775 N N . ASP A 1 90 ? 0.548 -3.784 12.684 1.00 93.38 90 ASP A N 1
ATOM 776 C CA . ASP A 1 90 ? 0.630 -5.091 12.030 1.00 93.38 90 ASP A CA 1
ATOM 777 C C . ASP A 1 90 ? 0.287 -4.957 10.544 1.00 93.38 90 ASP A C 1
ATOM 779 O O . ASP A 1 90 ? 0.998 -5.484 9.694 1.00 93.38 90 ASP A O 1
ATOM 783 N N . ILE A 1 91 ? -0.745 -4.171 10.212 1.00 94.94 91 ILE A N 1
ATOM 784 C CA . ILE A 1 91 ? -1.111 -3.866 8.821 1.00 94.94 91 ILE A CA 1
ATOM 785 C C . ILE A 1 91 ? 0.071 -3.228 8.076 1.00 94.94 91 ILE A C 1
ATOM 787 O O . ILE A 1 91 ? 0.412 -3.640 6.962 1.00 94.94 91 ILE A O 1
ATOM 791 N N . ILE A 1 92 ? 0.732 -2.249 8.698 1.00 97.56 92 ILE A N 1
ATOM 792 C CA . ILE A 1 92 ? 1.906 -1.587 8.119 1.00 97.56 92 ILE A CA 1
ATOM 793 C C . ILE A 1 92 ? 3.052 -2.587 7.935 1.00 97.56 92 ILE A C 1
ATOM 795 O O . ILE A 1 92 ? 3.664 -2.624 6.864 1.00 97.56 92 ILE A O 1
ATOM 799 N N . GLU A 1 93 ? 3.341 -3.411 8.941 1.00 96.12 93 GLU A N 1
ATOM 800 C CA . GLU A 1 93 ? 4.414 -4.403 8.870 1.00 96.12 93 GLU A CA 1
ATOM 801 C C . GLU A 1 93 ? 4.170 -5.441 7.766 1.00 96.12 93 GLU A C 1
ATOM 803 O O . GLU A 1 93 ? 5.067 -5.688 6.953 1.00 96.12 93 GLU A O 1
ATOM 808 N N . ILE A 1 94 ? 2.952 -5.981 7.673 1.00 94.62 94 ILE A N 1
ATOM 809 C CA . ILE A 1 94 ? 2.556 -6.927 6.622 1.00 94.62 94 ILE A CA 1
ATOM 810 C C . ILE A 1 94 ? 2.733 -6.281 5.246 1.00 94.62 94 ILE A C 1
ATOM 812 O O . ILE A 1 94 ? 3.379 -6.860 4.371 1.00 94.62 94 ILE A O 1
ATOM 816 N N . SER A 1 95 ? 2.259 -5.042 5.067 1.00 96.38 95 SER A N 1
ATOM 817 C CA . SER A 1 95 ? 2.383 -4.338 3.785 1.00 96.38 95 SER A CA 1
ATOM 818 C C . SER A 1 95 ? 3.837 -4.204 3.321 1.00 96.38 95 SER A C 1
ATOM 820 O O . SER A 1 95 ? 4.133 -4.354 2.135 1.00 96.38 95 SER A O 1
ATOM 822 N N . ARG A 1 96 ? 4.770 -3.972 4.252 1.00 94.88 96 ARG A N 1
ATOM 823 C CA . ARG A 1 96 ? 6.204 -3.829 3.964 1.00 94.88 96 ARG A CA 1
ATOM 824 C C . ARG A 1 96 ? 6.873 -5.166 3.661 1.00 94.88 96 ARG A C 1
ATOM 826 O O . ARG A 1 96 ? 7.696 -5.238 2.749 1.00 94.88 96 ARG A O 1
ATOM 833 N N . ASN A 1 97 ? 6.547 -6.206 4.422 1.00 92.88 97 ASN A N 1
ATOM 83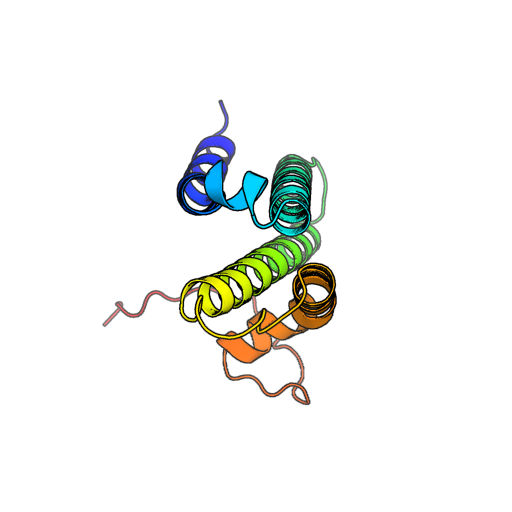4 C CA . ASN A 1 97 ? 7.217 -7.502 4.329 1.00 92.88 97 ASN A CA 1
ATOM 835 C C . ASN A 1 97 ? 6.772 -8.314 3.105 1.00 92.88 97 ASN A C 1
ATOM 837 O O . ASN A 1 97 ? 7.603 -8.999 2.490 1.00 92.88 97 ASN A O 1
ATOM 841 N N . ASP A 1 98 ? 5.500 -8.191 2.721 1.00 91.12 98 ASP A N 1
ATOM 842 C CA . ASP A 1 98 ? 4.884 -9.041 1.698 1.00 91.12 98 ASP A CA 1
ATOM 843 C C . ASP A 1 98 ? 4.874 -8.408 0.298 1.00 91.12 98 ASP A C 1
ATOM 845 O O . ASP A 1 98 ? 4.695 -9.116 -0.697 1.00 91.12 98 ASP A O 1
ATOM 849 N N . ALA A 1 99 ? 5.201 -7.115 0.176 1.00 89.94 99 ALA A N 1
ATOM 850 C CA . ALA A 1 99 ? 5.293 -6.406 -1.107 1.00 89.94 99 ALA A CA 1
ATOM 851 C C . ALA A 1 99 ? 6.164 -7.132 -2.155 1.00 89.94 99 ALA A C 1
ATOM 853 O O . ALA A 1 99 ? 5.836 -7.172 -3.344 1.00 89.94 99 ALA A O 1
ATOM 854 N N . LYS A 1 100 ? 7.240 -7.798 -1.713 1.00 84.69 100 LYS A N 1
ATOM 855 C CA . LYS A 1 100 ? 8.146 -8.577 -2.579 1.00 84.69 100 LYS A CA 1
ATOM 856 C C . LYS A 1 100 ? 7.480 -9.768 -3.269 1.00 84.69 100 LYS A C 1
ATOM 858 O O . LYS A 1 100 ? 7.940 -10.197 -4.327 1.00 84.69 100 LYS A O 1
ATOM 863 N N . ASN A 1 101 ? 6.427 -10.307 -2.664 1.00 84.31 101 ASN A N 1
ATOM 864 C CA . ASN A 1 101 ? 5.724 -11.500 -3.120 1.00 84.31 101 ASN A CA 1
ATOM 865 C C . ASN A 1 101 ? 4.380 -11.179 -3.773 1.00 84.31 101 ASN A C 1
ATOM 867 O O . ASN A 1 101 ? 3.912 -11.985 -4.572 1.00 84.31 101 ASN A O 1
ATOM 871 N N . TYR A 1 102 ? 3.810 -10.004 -3.502 1.00 86.19 102 TYR A N 1
ATOM 872 C CA . TYR A 1 102 ? 2.495 -9.579 -3.980 1.00 86.19 102 TYR A CA 1
ATOM 873 C C . TYR A 1 102 ? 2.238 -9.909 -5.455 1.00 86.19 102 TYR A C 1
ATOM 875 O O . TYR A 1 102 ? 1.302 -10.623 -5.798 1.00 86.19 102 TYR A O 1
ATOM 883 N N . TYR A 1 103 ? 3.122 -9.468 -6.350 1.00 81.12 103 TYR A N 1
ATOM 884 C CA . TYR A 1 103 ? 2.943 -9.701 -7.782 1.00 81.12 103 TYR A CA 1
ATOM 885 C C . TYR A 1 103 ? 3.116 -11.165 -8.201 1.00 81.12 103 TYR A C 1
ATOM 887 O O . TYR A 1 103 ? 2.551 -11.574 -9.212 1.00 81.12 103 TYR A O 1
ATOM 895 N N . LYS A 1 104 ? 3.842 -11.984 -7.428 1.00 79.75 104 LYS A N 1
ATOM 896 C CA . LYS A 1 104 ? 3.851 -13.436 -7.652 1.00 79.75 104 LYS A CA 1
ATOM 897 C C . LYS A 1 104 ? 2.473 -14.010 -7.346 1.00 79.75 104 LYS A C 1
ATOM 899 O O . LYS A 1 104 ? 1.923 -14.733 -8.169 1.00 79.75 104 LYS A O 1
ATOM 904 N N . GLU A 1 105 ? 1.911 -13.638 -6.201 1.00 81.88 105 GLU A N 1
ATOM 905 C CA . GLU A 1 105 ? 0.615 -14.127 -5.731 1.00 81.88 105 GLU A CA 1
ATOM 906 C C . GLU A 1 105 ? -0.527 -13.704 -6.656 1.00 81.88 105 GLU A C 1
ATOM 908 O O . GLU A 1 105 ? -1.305 -14.552 -7.091 1.00 81.88 105 GLU A O 1
ATOM 913 N N . VAL A 1 106 ? -0.573 -12.426 -7.047 1.00 80.25 106 VAL A N 1
ATOM 914 C CA . VAL A 1 106 ? -1.569 -11.891 -7.992 1.00 80.25 106 VAL A CA 1
ATOM 915 C C . VAL A 1 106 ? -1.506 -12.606 -9.346 1.00 80.25 106 VAL A C 1
ATOM 917 O O . VAL A 1 106 ? -2.533 -12.816 -9.989 1.00 80.25 106 VAL A O 1
ATOM 920 N N . CYS A 1 107 ? -0.317 -13.030 -9.777 1.00 79.50 107 CYS A N 1
ATOM 921 C CA . CYS A 1 107 ? -0.134 -13.794 -11.010 1.00 79.50 107 CYS A CA 1
ATOM 922 C C . CYS A 1 107 ? -0.291 -15.315 -10.837 1.00 79.50 107 CYS A C 1
ATOM 924 O O . CYS A 1 107 ? -0.079 -16.055 -11.797 1.00 79.50 107 CYS A O 1
ATOM 926 N N . GLY A 1 108 ? -0.647 -15.800 -9.643 1.00 78.88 108 GLY A N 1
ATOM 927 C CA . GLY A 1 108 ? -0.800 -17.228 -9.353 1.00 78.88 108 GLY A CA 1
ATOM 928 C C . GLY A 1 108 ? 0.515 -18.016 -9.335 1.00 78.88 108 GLY A C 1
ATOM 929 O O . GLY A 1 108 ? 0.491 -19.245 -9.398 1.00 78.88 108 GLY A O 1
ATOM 930 N N . ILE A 1 109 ? 1.656 -17.329 -9.255 1.00 78.94 109 ILE A N 1
ATOM 931 C CA . ILE A 1 109 ? 2.991 -17.925 -9.156 1.00 78.94 109 ILE A CA 1
ATOM 932 C C . ILE A 1 109 ? 3.232 -18.305 -7.699 1.00 78.94 109 ILE A C 1
ATOM 934 O O . ILE A 1 109 ? 3.074 -17.486 -6.788 1.00 78.94 109 ILE A O 1
ATOM 938 N N . ARG A 1 110 ? 3.659 -19.544 -7.455 1.00 76.69 110 ARG A N 1
ATOM 939 C CA . ARG A 1 110 ? 3.904 -20.008 -6.087 1.00 76.69 110 ARG A CA 1
ATOM 940 C C . ARG A 1 110 ? 5.100 -19.281 -5.478 1.00 76.69 110 ARG A C 1
ATOM 942 O O . ARG A 1 110 ? 6.073 -18.939 -6.151 1.00 76.69 110 ARG A O 1
ATOM 949 N N . LEU A 1 111 ? 5.087 -19.105 -4.158 1.00 73.75 111 LEU A N 1
ATOM 950 C CA . LEU A 1 111 ? 6.184 -18.436 -3.450 1.00 73.75 111 LEU A CA 1
ATOM 951 C C . LEU A 1 111 ? 7.539 -19.129 -3.648 1.00 73.75 111 LEU A C 1
ATOM 953 O O . LEU A 1 111 ? 8.562 -18.450 -3.715 1.00 73.75 111 LEU A O 1
ATOM 957 N N . ASN A 1 112 ? 7.542 -20.454 -3.806 1.00 77.31 112 ASN A N 1
ATOM 958 C CA . ASN A 1 112 ? 8.739 -21.257 -4.055 1.00 77.31 112 ASN A CA 1
ATOM 959 C C . ASN A 1 112 ? 9.163 -21.325 -5.535 1.00 77.31 112 ASN A C 1
ATOM 961 O O . ASN A 1 112 ? 10.212 -21.893 -5.832 1.00 77.31 112 ASN A O 1
ATOM 965 N N . GLU A 1 113 ? 8.380 -20.767 -6.458 1.00 69.38 113 GLU A N 1
ATOM 966 C CA . GLU A 1 113 ? 8.729 -20.708 -7.877 1.00 69.38 113 GLU A CA 1
ATOM 967 C C . GLU A 1 113 ? 9.625 -19.493 -8.165 1.00 69.38 113 GLU A C 1
ATOM 969 O O . GLU A 1 113 ? 9.488 -18.449 -7.513 1.00 69.38 113 GLU A O 1
ATOM 974 N N . PRO A 1 114 ? 10.567 -19.592 -9.119 1.00 64.38 114 PRO A N 1
ATOM 975 C CA . PRO A 1 114 ? 11.368 -18.446 -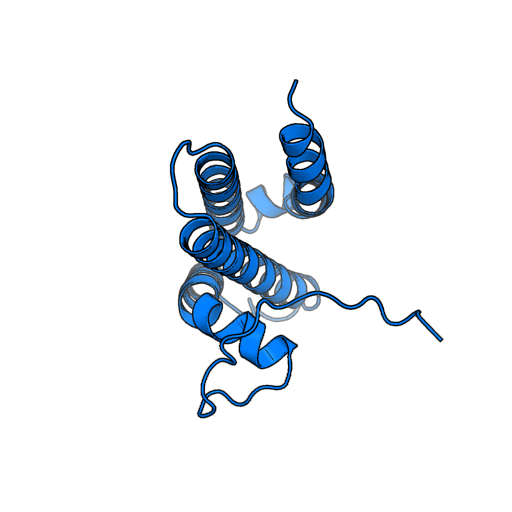9.529 1.00 64.38 114 PRO A CA 1
ATOM 976 C C . PRO A 1 114 ? 10.468 -17.357 -10.123 1.00 64.38 114 PRO A C 1
ATOM 978 O O . PRO A 1 114 ? 9.508 -17.648 -10.835 1.00 64.38 114 PRO A O 1
ATOM 981 N N . VAL A 1 115 ? 10.786 -16.090 -9.842 1.00 63.59 115 VAL A N 1
ATOM 982 C CA . VAL A 1 115 ? 10.102 -14.961 -10.486 1.00 63.59 115 VAL A CA 1
ATOM 983 C C . VAL A 1 115 ? 10.423 -15.017 -11.983 1.00 63.59 115 VAL A C 1
ATOM 985 O O . VAL A 1 115 ? 11.608 -15.019 -12.331 1.00 63.59 115 VAL A O 1
ATOM 988 N N . PRO A 1 116 ? 9.421 -15.080 -12.879 1.00 57.88 116 PRO A N 1
ATOM 989 C CA . PRO A 1 116 ? 9.673 -15.069 -14.310 1.00 57.88 116 PRO A CA 1
ATOM 990 C C . PRO A 1 116 ? 10.457 -13.807 -14.674 1.00 57.88 116 PRO A C 1
ATOM 992 O O . PRO A 1 116 ? 10.068 -12.706 -14.303 1.00 57.88 116 PRO A O 1
ATOM 995 N N . HIS A 1 117 ? 11.541 -13.944 -15.440 1.00 54.06 117 HIS A N 1
ATOM 996 C CA . HIS A 1 117 ? 12.363 -12.814 -15.905 1.00 54.06 117 HIS A CA 1
ATOM 997 C C . HIS A 1 117 ? 11.648 -11.882 -16.906 1.00 54.06 117 HIS A C 1
ATOM 999 O O . HIS A 1 117 ? 12.282 -11.040 -17.536 1.00 54.06 117 HIS A O 1
ATOM 1005 N N . SER A 1 118 ? 10.342 -12.056 -17.106 1.00 53.44 118 SER A N 1
ATOM 1006 C CA . SER A 1 118 ? 9.552 -11.266 -18.040 1.00 53.44 118 SER A CA 1
ATOM 1007 C C . SER A 1 118 ? 8.919 -10.085 -17.317 1.00 53.44 118 SER A C 1
ATOM 1009 O O . SER A 1 118 ? 8.381 -10.210 -16.220 1.00 53.44 118 SER A O 1
ATOM 1011 N N . LEU A 1 119 ? 8.982 -8.926 -17.971 1.00 51.69 119 LEU A N 1
ATOM 1012 C CA . LEU A 1 119 ? 8.133 -7.791 -17.650 1.00 51.69 119 LEU A CA 1
ATOM 1013 C C . LEU A 1 119 ? 6.684 -8.265 -17.575 1.00 51.69 119 LEU A C 1
ATOM 1015 O O . LEU A 1 119 ? 6.159 -8.805 -18.550 1.00 51.69 119 LEU A O 1
ATOM 1019 N N . LEU A 1 120 ? 6.065 -8.042 -16.418 1.00 51.94 120 LEU A N 1
ATOM 1020 C CA . LEU A 1 120 ? 4.635 -8.190 -16.192 1.00 51.94 120 LEU A CA 1
ATOM 1021 C C . LEU A 1 120 ? 3.895 -7.182 -17.079 1.00 51.94 120 LEU A C 1
ATOM 1023 O O . LEU A 1 120 ? 3.518 -6.094 -16.653 1.00 51.94 120 LEU A O 1
ATOM 1027 N N . HIS A 1 121 ? 3.735 -7.520 -18.354 1.00 38.81 121 HIS A N 1
ATOM 1028 C CA . HIS A 1 121 ? 2.824 -6.821 -19.236 1.00 38.81 121 HIS A CA 1
ATOM 1029 C C . HIS A 1 121 ? 1.414 -7.245 -18.833 1.00 38.81 121 HIS A C 1
ATOM 1031 O O . HIS A 1 121 ? 1.025 -8.396 -19.031 1.00 38.81 121 HIS A O 1
ATOM 1037 N N . PHE A 1 122 ? 0.641 -6.310 -18.278 1.00 42.44 122 PHE A N 1
ATOM 1038 C CA . PHE A 1 122 ? -0.813 -6.414 -18.263 1.00 42.44 122 PHE A CA 1
ATOM 1039 C C . PHE A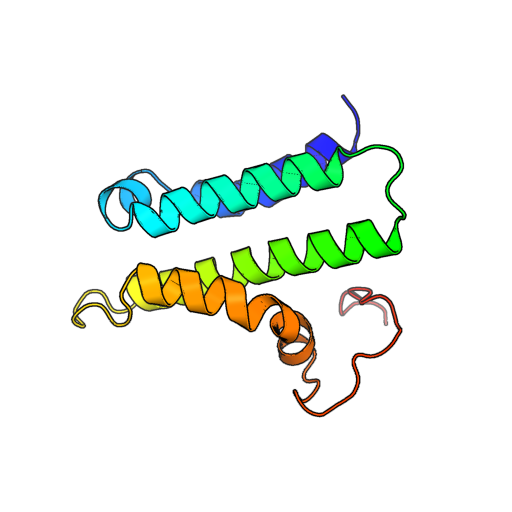 1 122 ? -1.245 -6.582 -19.726 1.00 42.44 122 PHE A C 1
ATOM 1041 O O . PHE A 1 122 ? -1.226 -5.625 -20.499 1.00 42.44 122 PHE A O 1
ATOM 1048 N N . VAL A 1 123 ? -1.552 -7.809 -20.141 1.00 35.50 123 VAL A N 1
ATOM 1049 C CA . VAL A 1 123 ? -2.312 -8.042 -21.365 1.00 35.50 123 VAL A CA 1
ATOM 1050 C C . VAL A 1 123 ? -3.761 -7.831 -20.946 1.00 35.50 123 VAL A C 1
ATOM 1052 O O . VAL A 1 123 ? -4.271 -8.617 -20.144 1.00 35.50 123 VAL A O 1
ATOM 1055 N N . PRO A 1 124 ? -4.439 -6.764 -21.400 1.00 39.53 124 PRO A N 1
ATOM 1056 C CA . PRO A 1 124 ? -5.862 -6.638 -21.154 1.00 39.53 124 PRO A CA 1
ATOM 1057 C C . PRO A 1 124 ? -6.524 -7.861 -21.786 1.00 39.53 124 PRO A C 1
ATOM 1059 O O . PRO A 1 124 ? -6.306 -8.145 -22.966 1.00 39.53 124 PRO A O 1
ATOM 1062 N N . ASN A 1 125 ? -7.315 -8.599 -21.011 1.00 41.25 125 ASN A N 1
ATOM 1063 C CA . ASN A 1 125 ? -8.180 -9.640 -21.553 1.00 41.25 125 ASN A CA 1
ATOM 1064 C C . ASN A 1 125 ? -9.115 -8.992 -22.585 1.00 41.25 125 ASN A C 1
ATOM 1066 O O . ASN A 1 125 ? -10.102 -8.362 -22.211 1.00 41.25 125 ASN A O 1
ATOM 1070 N N . GLY A 1 126 ? -8.782 -9.089 -23.875 1.00 45.41 126 GLY A N 1
ATOM 1071 C CA . GLY A 1 126 ? -9.561 -8.399 -24.902 1.00 45.41 126 GLY A CA 1
ATOM 1072 C C . GLY A 1 126 ? -9.018 -8.348 -26.328 1.00 45.41 126 GLY A C 1
ATOM 1073 O O . GLY A 1 126 ? -9.592 -7.614 -27.123 1.00 45.41 126 GLY A O 1
ATOM 1074 N N . LEU A 1 127 ? -7.982 -9.104 -26.700 1.00 34.75 127 LEU A N 1
ATOM 1075 C CA . LEU A 1 127 ? -7.647 -9.299 -28.116 1.00 34.75 127 LEU A CA 1
ATOM 1076 C C . LEU A 1 127 ? -7.962 -10.744 -28.506 1.00 34.75 127 LEU A C 1
ATOM 1078 O O . LEU A 1 127 ? -7.176 -11.659 -28.269 1.00 34.75 127 LEU A O 1
ATOM 1082 N N . LYS A 1 128 ? -9.176 -10.917 -29.035 1.00 36.81 128 LYS A N 1
ATOM 1083 C CA . LYS A 1 128 ? -9.486 -11.979 -29.993 1.00 36.81 128 LYS A CA 1
ATOM 1084 C C . LYS A 1 128 ? -9.052 -11.528 -31.379 1.00 36.81 128 LYS A C 1
ATOM 1086 O O . LYS A 1 128 ? -9.208 -10.317 -31.652 1.00 36.81 128 LYS A O 1
#

Organism: NCBI:txid1158610

Radius of gyration: 16.31 Å; Cα contacts (8 Å, |Δi|>4): 74; chains: 1; bounding box: 37×41×48 Å

Mean predicted aligned error: 8.18 Å

pLDDT: mean 82.62, std 16.45, range [34.75, 98.19]

InterPro domains:
  IPR054275 Family of unknown function DUF7006 [PF22652] (8-123)